Protein AF-A0A379DX04-F1 (afdb_monomer_lite)

Sequence (119 aa):
MFDGESVLQETIIVKVRKTQQQPSTIRITTSSTSDFSDVRSFETPYDTVVGKNEYVYLVTNEDDADVLQKINHFDKTFPEINLKMQTGIIVDFRTREVLRNELEEGAYPLLYSQHIKGG

Radius of gyration: 20.67 Å; chains: 1; bounding box: 48×31×57 Å

Structure (mmCIF, N/CA/C/O backbone):
data_AF-A0A379DX04-F1
#
_entry.id   AF-A0A379DX04-F1
#
loop_
_atom_site.group_PDB
_atom_site.id
_atom_site.type_symbol
_atom_site.label_atom_id
_atom_site.label_alt_id
_atom_site.label_comp_id
_atom_site.label_asym_id
_atom_site.label_entity_id
_atom_site.label_seq_id
_atom_site.pdbx_PDB_ins_code
_atom_site.Cartn_x
_atom_site.Cartn_y
_atom_site.Cartn_z
_atom_site.occupancy
_atom_site.B_iso_or_equiv
_atom_site.auth_seq_id
_atom_site.auth_comp_id
_atom_site.auth_asym_id
_atom_site.auth_atom_id
_atom_site.pdbx_PDB_model_num
ATOM 1 N N . MET A 1 1 ? 12.071 -9.150 25.162 1.00 46.44 1 MET A N 1
ATOM 2 C CA . MET A 1 1 ? 12.592 -9.193 23.784 1.00 46.44 1 MET A CA 1
ATOM 3 C C . MET A 1 1 ? 13.303 -10.518 23.618 1.00 46.44 1 MET A C 1
ATOM 5 O O . MET A 1 1 ? 14.033 -10.893 24.527 1.00 46.44 1 MET A O 1
ATOM 9 N N . PHE A 1 2 ? 13.017 -11.254 22.546 1.00 48.50 2 PHE A N 1
ATOM 10 C CA . PHE A 1 2 ? 13.785 -12.446 22.198 1.00 48.50 2 PHE A CA 1
ATOM 11 C C . PHE A 1 2 ? 15.147 -11.973 21.691 1.00 48.50 2 PHE A C 1
ATOM 13 O O . PHE A 1 2 ? 15.256 -11.435 20.597 1.00 48.50 2 PHE A O 1
ATOM 20 N N . ASP A 1 3 ? 16.142 -12.072 22.562 1.00 56.50 3 ASP A N 1
ATOM 21 C CA . ASP A 1 3 ? 17.503 -11.598 22.348 1.00 56.50 3 ASP A CA 1
ATOM 22 C C . ASP A 1 3 ? 18.335 -12.805 21.893 1.00 56.50 3 ASP A C 1
ATOM 24 O O . ASP A 1 3 ? 18.660 -13.673 22.705 1.00 56.50 3 ASP A O 1
ATOM 28 N N . GLY A 1 4 ? 18.574 -12.948 20.584 1.00 56.75 4 GLY A N 1
ATOM 29 C CA . GLY A 1 4 ? 19.395 -14.063 20.095 1.00 56.75 4 GLY A CA 1
ATOM 30 C C . GLY A 1 4 ? 19.438 -14.338 18.593 1.00 56.75 4 GLY A C 1
ATOM 31 O O . GLY A 1 4 ? 20.391 -14.969 18.149 1.00 56.75 4 GLY A O 1
ATOM 32 N N . GLU A 1 5 ? 18.489 -13.860 17.786 1.00 50.00 5 GLU A N 1
ATOM 33 C CA . GLU A 1 5 ? 18.529 -14.074 16.332 1.00 50.00 5 GLU A CA 1
ATOM 34 C C . GLU A 1 5 ? 18.287 -12.766 15.580 1.00 50.00 5 GLU A C 1
ATOM 36 O O . GLU A 1 5 ? 17.294 -12.078 15.802 1.00 50.00 5 GLU A O 1
ATOM 41 N N . SER A 1 6 ? 19.182 -12.429 14.643 1.00 62.16 6 SER A N 1
ATOM 42 C CA . SER A 1 6 ? 19.024 -11.318 13.694 1.00 62.16 6 SER A CA 1
ATOM 43 C C . SER A 1 6 ? 18.029 -11.674 12.582 1.00 62.16 6 SER A C 1
ATOM 45 O O . SER A 1 6 ? 18.293 -11.466 11.397 1.00 62.16 6 SER A O 1
ATOM 47 N N . VAL A 1 7 ? 16.914 -12.290 12.956 1.00 66.88 7 VAL A N 1
ATOM 48 C CA . VAL A 1 7 ? 15.768 -12.520 12.087 1.00 66.88 7 VAL A CA 1
ATOM 49 C C . VAL A 1 7 ? 14.744 -11.471 12.484 1.00 66.88 7 VAL A C 1
ATOM 51 O O . VAL A 1 7 ? 14.263 -11.463 13.615 1.00 66.88 7 VAL A O 1
ATOM 54 N N . LEU A 1 8 ? 14.431 -10.558 11.564 1.00 71.38 8 LEU A N 1
ATOM 55 C CA . LEU A 1 8 ? 13.295 -9.658 11.734 1.00 71.38 8 LEU A CA 1
ATOM 56 C C . LEU A 1 8 ? 12.039 -10.528 11.835 1.00 71.38 8 LEU A C 1
ATOM 58 O O . LEU A 1 8 ? 11.674 -11.210 10.879 1.00 71.38 8 LEU A O 1
ATOM 62 N N . GLN A 1 9 ? 11.428 -10.556 13.014 1.00 72.50 9 GLN A N 1
ATOM 63 C CA . GLN A 1 9 ? 10.173 -11.257 13.247 1.00 72.50 9 GLN A CA 1
ATOM 64 C C . GLN A 1 9 ? 9.060 -10.230 13.409 1.00 72.50 9 GLN A C 1
ATOM 66 O O . GLN A 1 9 ? 9.100 -9.377 14.295 1.00 72.50 9 GLN A O 1
ATOM 71 N N . GLU A 1 10 ? 8.049 -10.344 12.560 1.00 84.12 10 GLU A N 1
ATOM 72 C CA . GLU A 1 10 ? 6.819 -9.568 12.640 1.00 84.12 10 GLU A CA 1
ATOM 73 C C . GLU A 1 10 ? 5.726 -10.463 13.238 1.00 84.12 10 GLU A C 1
ATOM 75 O O . GLU A 1 10 ? 5.557 -11.613 12.833 1.00 84.12 10 GLU A O 1
ATOM 80 N N . THR A 1 11 ? 4.991 -9.964 14.234 1.00 89.12 11 THR A N 1
ATOM 81 C CA . THR A 1 11 ? 3.872 -10.696 14.851 1.00 89.12 11 THR A CA 1
ATOM 82 C C . THR A 1 11 ? 2.556 -10.055 14.439 1.00 89.12 11 THR A C 1
ATOM 84 O O . THR A 1 11 ? 2.308 -8.895 14.757 1.00 89.12 11 THR A O 1
ATOM 87 N N . ILE A 1 12 ? 1.687 -10.824 13.780 1.00 90.94 12 ILE A N 1
ATOM 88 C CA . ILE A 1 12 ? 0.351 -10.375 13.375 1.00 90.94 12 ILE A CA 1
ATOM 89 C C . ILE A 1 12 ? -0.692 -11.085 14.238 1.00 90.94 12 ILE A C 1
ATOM 91 O O . ILE A 1 12 ? -0.765 -12.313 14.263 1.00 90.94 12 ILE A O 1
ATOM 95 N N . ILE A 1 13 ? -1.527 -10.309 14.927 1.00 93.31 13 ILE A N 1
ATOM 96 C CA . ILE A 1 13 ? -2.662 -10.821 15.701 1.00 93.31 13 ILE A CA 1
ATOM 97 C C . ILE A 1 13 ? -3.948 -10.454 14.964 1.00 93.31 13 ILE A C 1
ATOM 99 O O . ILE A 1 13 ? -4.252 -9.276 14.788 1.00 93.31 13 ILE A O 1
ATOM 103 N N . VAL A 1 14 ? -4.723 -11.459 14.551 1.00 93.31 14 VAL A N 1
ATOM 104 C CA . VAL A 1 14 ? -5.950 -11.254 13.768 1.00 93.31 14 VAL A CA 1
ATOM 105 C C . VAL A 1 14 ? -7.182 -11.577 14.602 1.00 93.31 14 VAL A C 1
ATOM 107 O O . VAL A 1 14 ? -7.309 -12.663 15.168 1.00 93.31 14 VAL A O 1
ATOM 110 N N . LYS A 1 15 ? -8.138 -10.645 14.625 1.00 94.56 15 LYS A N 1
ATOM 111 C CA . LYS A 1 15 ? -9.482 -10.854 15.169 1.00 94.56 15 LYS A CA 1
ATOM 112 C C . LYS A 1 15 ? -10.509 -10.657 14.065 1.00 94.56 15 LYS A C 1
ATOM 114 O O . LYS A 1 15 ? -10.632 -9.566 13.518 1.00 94.56 15 LYS A O 1
ATOM 119 N N . VAL A 1 16 ? -11.293 -11.694 13.787 1.00 90.81 16 VAL A N 1
ATOM 120 C CA . VAL A 1 16 ? -12.319 -11.665 12.739 1.00 90.81 16 VAL A CA 1
ATOM 121 C C . VAL A 1 16 ? -13.706 -11.548 13.360 1.00 90.81 16 VAL A C 1
ATOM 123 O O . VAL A 1 16 ? -14.029 -12.223 14.338 1.00 90.81 16 VAL A O 1
ATOM 126 N N . ARG A 1 17 ? -14.551 -10.704 12.765 1.00 91.06 17 ARG A N 1
ATOM 127 C CA . ARG A 1 17 ? -15.980 -10.618 13.073 1.00 91.06 17 ARG A CA 1
ATOM 128 C C . ARG A 1 17 ? -16.771 -10.800 11.785 1.00 91.06 17 ARG A C 1
ATOM 130 O O . ARG A 1 17 ? -16.624 -10.009 10.860 1.00 91.06 17 ARG A O 1
ATOM 137 N N . LYS A 1 18 ? -17.646 -11.806 11.743 1.00 93.38 18 LYS A N 1
ATOM 138 C CA . LYS A 1 18 ? -18.575 -11.987 10.621 1.00 93.38 18 LYS A CA 1
ATOM 139 C C . LYS A 1 18 ? -19.612 -10.859 10.618 1.00 93.38 18 LYS A C 1
ATOM 141 O O . LYS A 1 18 ? -20.213 -10.569 11.652 1.00 93.38 18 LYS A O 1
ATOM 146 N N . THR A 1 19 ? -19.834 -10.252 9.458 1.00 92.19 19 THR A N 1
ATOM 147 C CA . THR A 1 19 ? -20.861 -9.229 9.213 1.00 92.19 19 THR A CA 1
ATOM 148 C C . THR A 1 19 ? -21.557 -9.518 7.883 1.00 92.19 19 THR A C 1
ATOM 150 O O . THR A 1 19 ? -20.970 -10.157 7.014 1.00 92.19 19 THR A O 1
ATOM 153 N N . GLN A 1 20 ? -22.812 -9.088 7.738 1.00 94.44 20 GLN A N 1
ATOM 154 C CA . GLN A 1 20 ? -23.531 -9.126 6.455 1.00 94.44 20 GLN A CA 1
ATOM 155 C C . GLN A 1 20 ? -23.401 -7.813 5.676 1.00 94.44 20 GLN A C 1
ATOM 157 O O . GLN A 1 20 ? -23.659 -7.780 4.480 1.00 94.44 20 GLN A O 1
ATOM 162 N N . GLN A 1 21 ? -23.027 -6.731 6.361 1.00 94.25 21 GLN A N 1
ATOM 163 C CA . GLN A 1 21 ? -22.877 -5.405 5.776 1.00 94.25 21 GLN A CA 1
ATOM 164 C C . GLN A 1 21 ? -21.402 -5.027 5.778 1.00 94.25 21 GLN A C 1
ATOM 166 O O . GLN A 1 21 ? -20.759 -5.042 6.835 1.00 94.25 21 GLN A O 1
ATOM 171 N N . GLN A 1 22 ? -20.885 -4.709 4.594 1.00 90.75 22 GLN A N 1
ATOM 172 C CA . GLN A 1 22 ? -19.549 -4.156 4.430 1.00 90.75 22 GLN A CA 1
ATOM 173 C C . GLN A 1 22 ? -19.558 -2.697 4.910 1.00 90.75 22 GLN A C 1
ATOM 175 O O . GLN A 1 22 ? -20.434 -1.934 4.494 1.00 90.75 22 GLN A O 1
ATOM 180 N N . PRO A 1 23 ? -18.637 -2.300 5.802 1.00 93.62 23 PRO A N 1
ATOM 181 C CA . PRO A 1 23 ? -18.541 -0.910 6.222 1.00 93.62 23 PRO A CA 1
ATOM 182 C C . PRO A 1 23 ? -18.018 -0.043 5.069 1.00 93.62 23 PRO A C 1
ATOM 184 O O . PRO A 1 23 ? -17.260 -0.512 4.223 1.00 93.62 23 PRO A O 1
ATOM 187 N N . SER A 1 24 ? -18.411 1.231 5.044 1.00 95.00 24 SER A N 1
ATOM 188 C CA . SER A 1 24 ? -17.930 2.193 4.045 1.00 95.00 24 SER A CA 1
ATOM 189 C C . SER A 1 24 ? -16.479 2.611 4.286 1.00 95.00 24 SER A C 1
ATOM 191 O O . SER A 1 24 ? -15.739 2.839 3.335 1.00 95.00 24 SER A O 1
ATOM 193 N N . THR A 1 25 ? -16.067 2.701 5.553 1.00 95.38 25 THR A N 1
ATOM 194 C CA . THR A 1 25 ? -14.727 3.132 5.968 1.00 95.38 25 THR A CA 1
ATOM 195 C C . THR A 1 25 ? -14.104 2.151 6.957 1.00 95.38 25 THR A C 1
ATOM 197 O O . THR A 1 25 ? -14.794 1.384 7.638 1.00 95.38 25 THR A O 1
ATOM 200 N N . ILE A 1 26 ? -12.775 2.174 7.032 1.00 93.88 26 ILE A N 1
ATOM 201 C CA . ILE A 1 26 ? -11.968 1.488 8.038 1.00 93.88 26 ILE A CA 1
ATOM 202 C C . ILE A 1 26 ? -11.218 2.548 8.836 1.00 93.88 26 ILE A C 1
ATOM 204 O O . ILE A 1 26 ? -10.615 3.456 8.266 1.00 93.88 26 ILE A O 1
ATOM 208 N N . ARG A 1 27 ? -11.238 2.404 10.163 1.00 95.50 27 ARG A N 1
ATOM 209 C CA . ARG A 1 27 ? -10.395 3.192 11.059 1.00 95.50 27 ARG A CA 1
ATOM 210 C C . ARG A 1 27 ? -9.081 2.468 11.287 1.00 95.50 27 ARG A C 1
ATOM 212 O O . ARG A 1 27 ? -9.080 1.322 11.741 1.00 95.50 27 ARG A O 1
ATOM 219 N N . ILE A 1 28 ? -7.988 3.164 11.024 1.00 95.44 28 ILE A N 1
ATOM 220 C CA . ILE A 1 28 ? -6.629 2.670 11.209 1.00 95.44 28 ILE A CA 1
ATOM 221 C C . ILE A 1 28 ? -6.024 3.395 12.399 1.00 95.44 28 ILE A C 1
ATOM 223 O O . ILE A 1 28 ? -6.205 4.600 12.554 1.00 95.44 28 ILE A O 1
ATOM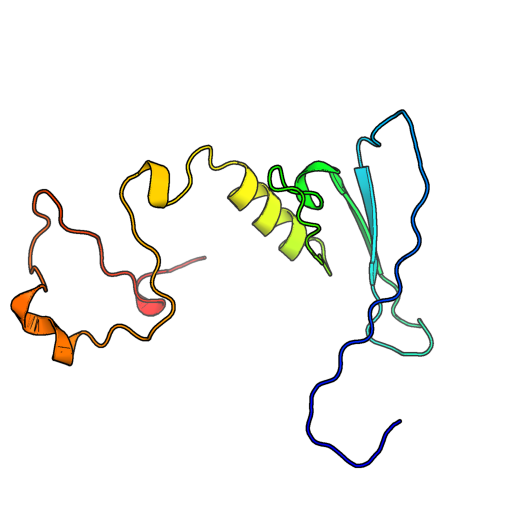 227 N N . THR A 1 29 ? -5.332 2.646 13.251 1.00 95.62 29 THR A N 1
ATOM 228 C CA . THR A 1 29 ? -4.660 3.171 14.437 1.00 95.62 29 THR A CA 1
ATOM 229 C C . THR A 1 29 ? -3.237 2.639 14.473 1.00 95.62 29 THR A C 1
ATOM 231 O O . THR A 1 29 ? -3.038 1.426 14.415 1.00 95.62 29 THR A O 1
ATOM 234 N N . THR A 1 30 ? -2.260 3.534 14.581 1.00 95.44 30 THR A N 1
ATOM 235 C CA . THR A 1 30 ? -0.833 3.193 14.614 1.00 95.44 30 THR A CA 1
ATOM 236 C C . THR A 1 30 ? -0.122 3.836 15.794 1.00 95.44 30 THR A C 1
ATOM 238 O O . THR A 1 30 ? -0.561 4.855 16.324 1.00 95.44 30 THR A O 1
ATOM 241 N N . SER A 1 31 ? 0.967 3.206 16.230 1.00 94.94 31 SER A N 1
ATOM 242 C CA . SER A 1 31 ? 1.854 3.686 17.288 1.00 94.94 31 SER A CA 1
ATOM 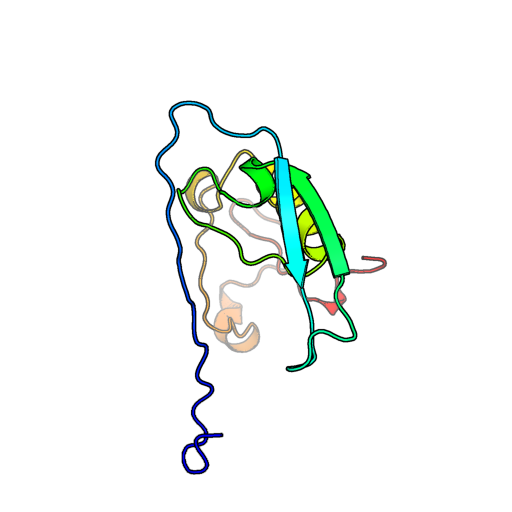243 C C . SER A 1 31 ? 3.243 3.099 17.056 1.00 94.94 31 SER A C 1
ATOM 245 O O . SER A 1 31 ? 3.361 1.941 16.648 1.00 94.94 31 SER A O 1
ATOM 247 N N . SER A 1 32 ? 4.284 3.899 17.277 1.00 93.00 32 SER A N 1
ATOM 248 C CA . SER A 1 32 ? 5.673 3.443 17.188 1.00 93.00 32 SER A CA 1
ATOM 249 C C . SER A 1 32 ? 6.244 3.028 18.546 1.00 93.00 32 SER A C 1
ATOM 251 O O . SER A 1 32 ? 7.340 2.468 18.608 1.00 93.00 32 SER A O 1
ATOM 253 N N . THR A 1 33 ? 5.507 3.261 19.638 1.00 93.12 33 THR A N 1
ATOM 254 C CA . THR A 1 33 ? 5.936 2.939 20.998 1.00 93.12 33 THR A CA 1
ATOM 255 C C . THR A 1 33 ? 5.148 1.768 21.587 1.00 93.12 33 THR A C 1
ATOM 257 O O . THR A 1 33 ? 3.967 1.563 21.325 1.00 93.12 33 THR A O 1
ATOM 260 N N . SER A 1 34 ? 5.804 0.978 22.441 1.00 91.25 34 SER A N 1
ATOM 261 C CA . SER A 1 34 ? 5.149 -0.163 23.109 1.00 91.25 34 SER A CA 1
ATOM 262 C C . SER A 1 34 ? 4.141 0.241 24.193 1.00 91.25 34 SER A C 1
ATOM 264 O O . SER A 1 34 ? 3.323 -0.579 24.606 1.00 91.25 34 SER A O 1
ATOM 266 N N . ASP A 1 35 ? 4.199 1.493 24.652 1.00 95.12 35 ASP A N 1
ATOM 267 C CA . ASP A 1 35 ? 3.289 2.072 25.642 1.00 95.12 35 ASP A CA 1
ATOM 268 C C . ASP A 1 35 ? 2.126 2.856 25.014 1.00 95.12 35 ASP A C 1
ATOM 270 O O . ASP A 1 35 ? 1.302 3.406 25.743 1.00 95.12 35 ASP A O 1
ATOM 274 N N . PHE A 1 36 ? 2.044 2.897 23.678 1.00 94.88 36 PHE A N 1
ATOM 275 C CA . PHE A 1 36 ? 1.002 3.599 22.928 1.00 94.88 36 PHE A CA 1
ATOM 276 C C . PHE A 1 36 ? 0.906 5.106 23.227 1.00 94.88 36 PHE A C 1
ATOM 278 O O . PHE A 1 36 ? -0.157 5.712 23.085 1.00 94.88 36 PHE A O 1
ATOM 285 N N . SER A 1 37 ? 2.006 5.736 23.640 1.00 96.06 37 SER A N 1
ATOM 286 C CA . SER A 1 37 ? 2.047 7.174 23.932 1.00 96.06 37 SER A CA 1
ATOM 287 C C . SER A 1 37 ? 1.932 8.060 22.684 1.00 96.06 37 SER A C 1
ATOM 289 O O . SER A 1 37 ? 1.545 9.222 22.800 1.00 96.06 37 SER A O 1
ATOM 291 N N . ASP A 1 38 ? 2.208 7.521 21.494 1.00 95.06 38 ASP A N 1
ATOM 292 C CA . ASP A 1 38 ? 2.212 8.250 20.220 1.00 95.06 38 ASP A CA 1
ATOM 293 C C . ASP A 1 38 ? 1.093 7.824 19.253 1.00 95.06 38 ASP A C 1
ATOM 295 O O . ASP A 1 38 ? 1.246 7.932 18.035 1.00 95.06 38 ASP A O 1
ATOM 299 N N . VAL A 1 39 ? -0.035 7.343 19.786 1.00 95.94 39 VAL A N 1
ATOM 300 C CA . VAL A 1 39 ? -1.164 6.853 18.984 1.00 95.94 39 VAL A CA 1
ATOM 301 C C . VAL A 1 39 ? -1.645 7.891 17.970 1.00 95.94 39 VAL A C 1
ATOM 303 O O . VAL A 1 39 ? -2.018 9.014 18.312 1.00 95.94 39 VAL A O 1
ATOM 306 N N . ARG A 1 40 ? -1.717 7.464 16.710 1.00 95.44 40 ARG A N 1
ATOM 307 C CA . ARG A 1 40 ? -2.311 8.199 15.590 1.00 95.44 40 ARG A CA 1
ATOM 308 C C . ARG A 1 40 ? -3.462 7.395 15.024 1.00 95.44 40 ARG A C 1
ATOM 310 O O . ARG A 1 40 ? -3.486 6.168 15.126 1.00 95.44 40 ARG A O 1
ATOM 317 N N . SER A 1 41 ? -4.464 8.066 14.473 1.00 96.12 41 SER A N 1
ATOM 318 C CA . SER A 1 41 ? -5.588 7.388 13.833 1.00 96.12 41 SER A CA 1
ATOM 319 C C . SER A 1 41 ? -6.160 8.213 12.701 1.00 96.12 41 SER A C 1
ATOM 321 O O . SER A 1 41 ? -6.224 9.434 12.808 1.00 96.12 41 SER A O 1
ATOM 323 N N . PHE A 1 42 ? -6.611 7.524 11.663 1.00 96.12 42 PHE A N 1
ATOM 324 C CA . PHE A 1 42 ? -7.281 8.114 10.512 1.00 96.12 42 PHE A CA 1
ATOM 325 C C . PHE A 1 42 ? -8.327 7.139 9.963 1.00 96.12 42 PHE A C 1
ATOM 327 O O . PHE A 1 42 ? -8.340 5.949 10.309 1.00 96.12 42 PHE A O 1
ATOM 334 N N . GLU A 1 43 ? -9.231 7.651 9.135 1.00 96.25 43 GLU A N 1
ATOM 335 C CA . GLU A 1 43 ? -10.229 6.851 8.430 1.00 96.25 43 GLU A CA 1
ATOM 336 C C . GLU A 1 43 ? -9.950 6.861 6.932 1.00 96.25 43 GLU A C 1
ATOM 338 O O . GLU A 1 43 ? -9.549 7.873 6.365 1.00 96.25 43 GLU A O 1
ATOM 343 N N . THR A 1 44 ? -10.188 5.729 6.281 1.00 94.38 44 THR A N 1
ATOM 344 C CA . THR A 1 44 ? -10.060 5.593 4.829 1.00 94.38 44 THR A CA 1
ATOM 345 C C . THR A 1 44 ? -11.175 4.689 4.294 1.00 94.38 44 THR A C 1
ATOM 347 O O . THR A 1 44 ? -11.688 3.854 5.050 1.00 94.38 44 THR A O 1
ATOM 350 N N . PRO A 1 45 ? -11.607 4.837 3.029 1.00 94.06 45 PRO A N 1
ATOM 351 C CA . PRO A 1 45 ? -12.540 3.914 2.394 1.00 94.06 45 PRO A CA 1
ATOM 352 C C . PRO A 1 45 ? -12.113 2.448 2.530 1.00 94.06 45 PRO A C 1
ATOM 354 O O . PRO A 1 45 ? -10.925 2.118 2.488 1.00 94.06 45 PRO A O 1
ATOM 357 N N . TYR A 1 46 ? -13.088 1.558 2.715 1.00 93.19 46 TYR A N 1
ATOM 358 C CA . TYR A 1 46 ? -12.830 0.131 2.937 1.00 93.19 46 TYR A CA 1
ATOM 359 C C . TYR A 1 46 ? -12.064 -0.522 1.782 1.00 93.19 46 TYR A C 1
ATOM 361 O O . TYR A 1 46 ? -11.167 -1.331 2.007 1.00 93.19 46 TYR A O 1
ATOM 369 N N . ASP A 1 47 ? -12.404 -0.144 0.556 1.00 91.62 47 ASP A N 1
ATOM 370 C CA . ASP A 1 47 ? -11.801 -0.607 -0.694 1.00 91.62 47 ASP A CA 1
ATOM 371 C C . ASP A 1 47 ? -10.368 -0.095 -0.923 1.00 91.62 47 ASP A C 1
ATOM 373 O O . ASP A 1 47 ? -9.630 -0.682 -1.715 1.00 91.62 47 ASP A O 1
ATOM 377 N N . THR A 1 48 ? -9.927 0.941 -0.201 1.00 91.50 48 THR A N 1
ATOM 378 C CA . THR A 1 48 ? -8.507 1.329 -0.153 1.00 91.50 48 THR A CA 1
ATOM 379 C C . THR A 1 48 ? -7.666 0.233 0.504 1.00 91.50 48 THR A C 1
ATOM 381 O O . THR A 1 48 ? -6.579 -0.098 0.034 1.00 91.50 48 THR A O 1
ATOM 384 N N . VAL A 1 49 ? -8.167 -0.322 1.611 1.00 92.06 49 VAL A N 1
ATOM 385 C CA . VAL A 1 49 ? -7.427 -1.241 2.492 1.00 92.06 49 VAL A CA 1
ATOM 386 C C . VAL A 1 49 ? -7.655 -2.694 2.099 1.00 92.06 49 VAL A C 1
ATOM 388 O O . VAL A 1 49 ? -6.736 -3.505 2.175 1.00 92.06 49 VAL A O 1
ATOM 391 N N . VAL A 1 50 ? -8.876 -3.032 1.691 1.00 91.31 50 VAL A N 1
ATOM 392 C CA . VAL A 1 50 ? -9.247 -4.369 1.232 1.00 91.31 50 VAL A CA 1
ATOM 393 C C . VAL A 1 50 ? -9.351 -4.334 -0.285 1.00 91.31 50 VAL A C 1
ATOM 395 O O . VAL A 1 50 ? -10.343 -3.869 -0.847 1.00 91.31 50 VAL A O 1
ATOM 398 N N . GLY A 1 51 ? -8.299 -4.811 -0.946 1.00 86.31 51 GLY A N 1
ATOM 399 C CA . GLY A 1 51 ? -8.222 -4.828 -2.400 1.00 86.31 51 GLY A CA 1
ATOM 400 C C . GLY A 1 51 ? -9.233 -5.785 -3.033 1.00 86.31 51 GLY A C 1
ATOM 401 O O . GLY A 1 51 ? -9.659 -6.772 -2.432 1.00 86.31 51 GLY A O 1
ATOM 402 N N . LYS A 1 52 ? -9.565 -5.546 -4.310 1.00 82.94 52 LYS A N 1
ATOM 403 C CA . LYS A 1 52 ? -10.430 -6.434 -5.124 1.00 82.94 52 LYS A CA 1
ATOM 404 C C . LYS A 1 52 ? -9.890 -7.867 -5.245 1.00 82.94 52 LYS A C 1
ATOM 406 O O . LYS A 1 52 ? -10.634 -8.786 -5.556 1.00 82.94 52 LYS A O 1
ATOM 411 N N . ASN A 1 53 ? -8.591 -8.036 -5.022 1.00 82.69 53 ASN A N 1
ATOM 412 C CA . ASN A 1 53 ? -7.862 -9.298 -4.998 1.00 82.69 53 ASN A CA 1
ATOM 413 C C . ASN A 1 53 ? -7.927 -10.014 -3.629 1.00 82.69 53 ASN A C 1
ATOM 415 O O . ASN A 1 53 ? -7.172 -10.956 -3.418 1.00 82.69 53 ASN A O 1
ATOM 419 N N . GLU A 1 54 ? -8.792 -9.563 -2.712 1.00 84.88 54 GLU A N 1
ATOM 420 C CA . GLU A 1 54 ? -8.987 -10.098 -1.352 1.00 84.88 54 GLU A CA 1
ATOM 421 C C . GLU A 1 54 ? -7.770 -9.950 -0.419 1.00 84.88 54 GLU A C 1
ATOM 423 O O . GLU A 1 54 ? -7.745 -10.509 0.680 1.00 84.88 54 GLU A O 1
ATOM 428 N N . TYR A 1 55 ? -6.774 -9.151 -0.811 1.00 90.31 55 TYR A N 1
ATOM 429 C CA . TYR A 1 55 ? -5.659 -8.794 0.060 1.00 90.31 55 TYR A CA 1
ATOM 430 C C . TYR A 1 55 ? -6.036 -7.646 0.996 1.00 90.31 55 TYR A C 1
ATOM 432 O O . TYR A 1 55 ? -6.753 -6.717 0.622 1.00 90.31 55 TYR A O 1
ATOM 440 N N . VAL A 1 56 ? -5.495 -7.700 2.214 1.00 91.31 56 VAL A N 1
ATOM 441 C CA . VAL A 1 56 ? -5.571 -6.614 3.193 1.00 91.31 56 VAL A CA 1
ATOM 442 C C . VAL A 1 56 ? -4.222 -5.908 3.224 1.00 91.31 56 VAL A C 1
ATOM 444 O O . VAL A 1 56 ? -3.216 -6.508 3.605 1.00 91.31 56 VAL A O 1
ATOM 447 N N . TYR A 1 57 ? -4.196 -4.643 2.820 1.00 92.19 57 TYR A N 1
ATOM 448 C CA . TYR A 1 57 ? -2.997 -3.814 2.852 1.00 92.19 57 TYR A CA 1
ATOM 449 C C . TYR A 1 57 ? -2.786 -3.234 4.256 1.00 92.19 57 TYR A C 1
ATOM 451 O O . TYR A 1 57 ? -3.707 -2.693 4.867 1.00 92.19 57 TYR A O 1
ATOM 459 N N . LEU A 1 58 ? -1.564 -3.345 4.780 1.00 91.06 58 LEU A N 1
ATOM 460 C CA . LEU A 1 58 ? -1.192 -2.766 6.071 1.00 91.06 58 LEU A CA 1
ATOM 461 C C . LEU A 1 58 ? -0.769 -1.309 5.874 1.00 91.06 58 LEU A C 1
ATOM 463 O O . LEU A 1 58 ? 0.380 -1.020 5.559 1.00 91.06 58 LEU A O 1
ATOM 467 N N . VAL A 1 59 ? -1.727 -0.405 6.038 1.00 91.31 59 VAL A N 1
ATOM 468 C CA . VAL A 1 59 ? -1.535 1.044 5.907 1.00 91.31 59 VAL A CA 1
ATOM 469 C C . VAL A 1 59 ? -1.165 1.625 7.267 1.00 91.31 59 VAL A C 1
ATOM 471 O O . VAL A 1 59 ? -1.807 1.286 8.265 1.00 91.31 59 VAL A O 1
ATOM 474 N N . THR A 1 60 ? -0.153 2.493 7.331 1.00 90.81 60 THR A N 1
ATOM 475 C CA . THR A 1 60 ? 0.341 3.014 8.618 1.00 90.81 60 THR A CA 1
ATOM 476 C C . THR A 1 60 ? 0.056 4.495 8.857 1.00 90.81 60 THR A C 1
ATOM 478 O O . THR A 1 60 ? 0.075 4.951 10.007 1.00 90.81 60 THR A O 1
ATOM 481 N N . ASN A 1 61 ? -0.235 5.239 7.792 1.00 92.94 61 ASN A N 1
ATOM 482 C CA . ASN A 1 61 ? -0.479 6.679 7.797 1.00 92.94 61 ASN A CA 1
ATOM 483 C C . ASN A 1 61 ? -1.386 7.088 6.613 1.00 92.94 61 ASN A C 1
ATOM 485 O O . ASN A 1 61 ? -1.733 6.255 5.776 1.00 92.94 61 ASN A O 1
ATOM 489 N N . GLU A 1 62 ? -1.793 8.358 6.564 1.00 93.56 62 GLU A N 1
ATOM 490 C CA . GLU A 1 62 ? -2.674 8.880 5.508 1.00 93.56 62 GLU A CA 1
ATOM 491 C C . GLU A 1 62 ? -2.003 8.881 4.123 1.00 93.56 62 GLU A C 1
ATOM 493 O O . GLU A 1 62 ? -2.656 8.534 3.142 1.00 93.56 62 GLU A O 1
ATOM 498 N N . ASP A 1 63 ? -0.697 9.156 4.039 1.00 93.25 63 ASP A N 1
ATOM 499 C CA . ASP A 1 63 ? 0.039 9.164 2.766 1.00 93.25 63 ASP A CA 1
ATOM 500 C C . ASP A 1 63 ? 0.058 7.768 2.115 1.00 93.25 63 ASP A C 1
ATOM 502 O O . ASP A 1 63 ? -0.164 7.633 0.909 1.00 93.25 63 ASP A O 1
ATOM 506 N N . ASP A 1 64 ? 0.259 6.709 2.910 1.00 92.75 64 ASP A N 1
ATOM 507 C CA . ASP A 1 64 ? 0.160 5.316 2.454 1.00 92.75 64 ASP A CA 1
ATOM 508 C C . ASP A 1 64 ? -1.236 5.040 1.861 1.00 92.75 64 ASP A C 1
ATOM 510 O O . ASP A 1 64 ? -1.369 4.367 0.832 1.00 92.75 64 ASP A O 1
ATOM 514 N N . ALA A 1 65 ? -2.289 5.559 2.504 1.00 92.50 65 ALA A N 1
ATOM 515 C CA . ALA A 1 65 ? -3.669 5.385 2.059 1.00 92.50 65 ALA A CA 1
ATOM 516 C C . ALA A 1 65 ? -3.916 6.102 0.727 1.00 92.50 65 ALA A C 1
ATOM 518 O O . ALA A 1 65 ? -4.505 5.516 -0.181 1.00 92.50 65 ALA A O 1
ATOM 519 N N . ASP A 1 66 ? -3.421 7.330 0.583 1.00 93.00 66 ASP A N 1
ATOM 520 C CA . ASP A 1 66 ? -3.531 8.125 -0.641 1.00 93.00 66 ASP A CA 1
ATOM 521 C C . ASP A 1 66 ? -2.799 7.470 -1.818 1.00 93.00 66 ASP A C 1
ATOM 523 O O . ASP A 1 66 ? -3.291 7.469 -2.954 1.00 93.00 66 ASP A O 1
ATOM 527 N N . VAL A 1 67 ? -1.628 6.880 -1.566 1.00 91.81 67 VAL A N 1
ATOM 528 C CA . VAL A 1 67 ? -0.890 6.102 -2.571 1.00 91.81 67 VAL A CA 1
ATOM 529 C C . VAL A 1 67 ? -1.704 4.885 -3.004 1.00 91.81 67 VAL A C 1
ATOM 531 O O . VAL A 1 67 ? -1.874 4.664 -4.207 1.00 91.81 67 VAL A O 1
ATOM 534 N N . LEU A 1 68 ? -2.257 4.123 -2.057 1.00 91.25 68 LEU A N 1
ATOM 535 C CA . LEU A 1 68 ? -3.092 2.963 -2.376 1.00 91.25 68 LEU A CA 1
ATOM 536 C C . LEU A 1 68 ? -4.360 3.351 -3.127 1.00 91.25 68 LEU A C 1
ATOM 538 O O . LEU A 1 68 ? -4.711 2.673 -4.089 1.00 91.25 68 LEU A O 1
ATOM 542 N N . GLN A 1 69 ? -5.015 4.454 -2.762 1.00 89.19 69 GLN A N 1
ATOM 543 C CA . GLN A 1 69 ? -6.158 4.961 -3.515 1.00 89.19 69 GLN A CA 1
ATOM 544 C C . GLN A 1 69 ? -5.771 5.230 -4.963 1.00 89.19 69 GLN A C 1
ATOM 546 O O . GLN A 1 69 ? -6.426 4.712 -5.865 1.00 89.19 69 GLN A O 1
ATOM 551 N N . LYS A 1 70 ? -4.689 5.976 -5.208 1.00 89.50 70 LYS A N 1
ATOM 552 C CA . LYS A 1 70 ? -4.219 6.273 -6.571 1.00 89.50 70 LYS A CA 1
ATOM 553 C C . LYS A 1 70 ? -3.928 5.000 -7.366 1.00 89.50 70 LYS A C 1
ATOM 555 O O . LYS A 1 70 ? -4.316 4.913 -8.526 1.00 89.50 70 LYS A O 1
ATOM 560 N N . ILE A 1 71 ? -3.289 4.007 -6.745 1.00 87.19 71 ILE A N 1
ATOM 561 C CA . ILE A 1 71 ? -2.977 2.726 -7.394 1.00 87.19 71 ILE A CA 1
ATOM 562 C C . ILE A 1 71 ? -4.256 1.927 -7.688 1.00 87.19 71 ILE A C 1
ATOM 564 O O . ILE A 1 71 ? -4.415 1.402 -8.788 1.00 87.19 71 ILE A O 1
ATOM 568 N N . ASN A 1 72 ? -5.195 1.868 -6.744 1.00 84.19 72 ASN A N 1
ATOM 569 C CA . ASN A 1 72 ? -6.437 1.103 -6.881 1.00 84.19 72 ASN A CA 1
ATOM 570 C C . ASN A 1 72 ? -7.408 1.696 -7.921 1.00 84.19 72 ASN A C 1
ATOM 572 O O . ASN A 1 72 ? -8.320 0.993 -8.358 1.00 84.19 72 ASN A O 1
ATOM 576 N N . HIS A 1 73 ? -7.212 2.954 -8.338 1.00 84.62 73 HIS A N 1
ATOM 577 C CA . HIS A 1 73 ? -7.958 3.576 -9.441 1.00 84.62 73 HIS A CA 1
ATOM 578 C C . HIS A 1 73 ? -7.501 3.107 -10.833 1.00 84.62 73 HIS A C 1
ATOM 580 O O . HIS A 1 73 ? -8.178 3.403 -11.816 1.00 84.62 73 HIS A O 1
ATOM 586 N N . PHE A 1 74 ? -6.377 2.392 -10.961 1.00 86.69 74 PHE A N 1
ATOM 587 C CA . PHE A 1 74 ? -5.989 1.822 -12.250 1.00 86.69 74 PHE A CA 1
ATOM 588 C C . PHE A 1 74 ? -6.838 0.586 -12.574 1.00 86.69 74 PHE A C 1
ATOM 590 O O . PHE A 1 74 ? -6.798 -0.423 -11.875 1.00 86.69 74 PHE A O 1
ATOM 597 N N . ASP A 1 75 ? -7.566 0.646 -13.689 1.00 86.50 75 ASP A N 1
ATOM 598 C CA . ASP A 1 75 ? -8.477 -0.423 -14.127 1.00 86.50 75 ASP A CA 1
ATOM 599 C C . ASP A 1 75 ? -7.779 -1.624 -14.776 1.00 86.50 75 ASP A C 1
ATOM 601 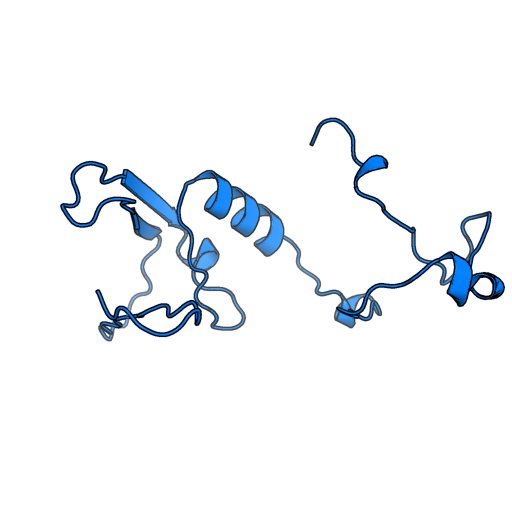O O . ASP A 1 75 ? -8.434 -2.605 -15.122 1.00 86.50 75 ASP A O 1
ATOM 605 N N . LYS A 1 76 ? -6.465 -1.531 -15.003 1.00 86.88 76 LYS A N 1
ATOM 606 C CA . LYS A 1 76 ? -5.680 -2.570 -15.668 1.00 86.88 76 LYS A CA 1
ATOM 607 C C . LYS A 1 76 ? -4.447 -2.926 -14.862 1.00 86.88 76 LYS A C 1
ATOM 609 O O . LYS A 1 76 ? -3.730 -2.065 -14.359 1.00 86.88 76 LYS A O 1
ATOM 614 N N . THR A 1 77 ? -4.162 -4.211 -14.835 1.00 85.06 77 THR A N 1
ATOM 615 C CA . THR A 1 77 ? -2.927 -4.801 -14.338 1.00 85.06 77 THR A CA 1
ATOM 616 C C . THR A 1 77 ? -1.889 -4.882 -15.457 1.00 85.06 77 THR A C 1
ATOM 618 O O . THR A 1 77 ? -2.223 -4.857 -16.643 1.00 85.06 77 THR A O 1
ATOM 621 N N . PHE A 1 78 ? -0.607 -5.020 -15.104 1.00 86.44 78 PHE A N 1
ATOM 622 C CA . PHE A 1 78 ? 0.453 -5.202 -16.100 1.00 86.44 78 PHE A CA 1
ATOM 623 C C . PHE A 1 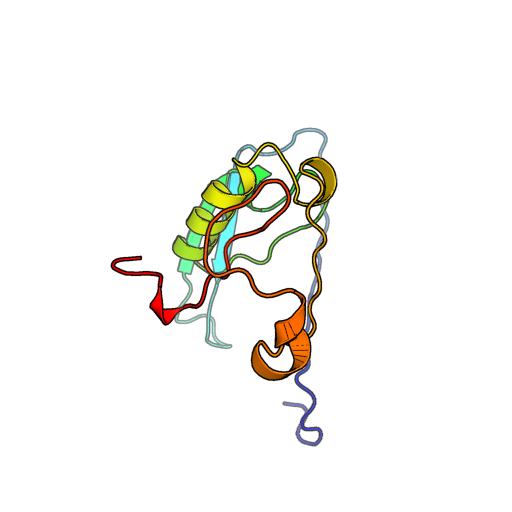78 ? 0.184 -6.368 -17.073 1.00 86.44 78 PHE A C 1
ATOM 625 O O . PHE A 1 78 ? 0.269 -6.136 -18.282 1.00 86.44 78 PHE A O 1
ATOM 632 N N . PRO A 1 79 ? -0.231 -7.571 -16.624 1.00 85.19 79 PRO A N 1
ATOM 633 C CA . PRO A 1 79 ? -0.555 -8.660 -17.544 1.00 85.19 79 PRO A CA 1
ATOM 634 C C . PRO A 1 79 ? -1.656 -8.319 -18.559 1.00 85.19 79 PRO A C 1
ATOM 636 O O . PRO A 1 79 ? -1.549 -8.714 -19.717 1.00 85.19 79 PRO A O 1
ATOM 639 N N . GLU A 1 80 ? -2.676 -7.547 -18.171 1.00 88.88 80 GLU A N 1
ATOM 640 C CA . GLU A 1 80 ? -3.782 -7.148 -19.062 1.00 88.88 80 GLU A CA 1
ATOM 641 C C . GLU A 1 80 ? -3.356 -6.173 -20.166 1.00 88.88 80 GLU A C 1
ATOM 643 O O . GLU A 1 80 ? -4.035 -6.053 -21.187 1.00 88.88 80 GLU A O 1
ATOM 648 N N . ILE A 1 81 ? -2.221 -5.493 -19.990 1.00 87.62 81 ILE A N 1
ATOM 649 C CA . ILE A 1 81 ? -1.592 -4.649 -21.016 1.00 87.62 81 ILE A CA 1
ATOM 650 C C . ILE A 1 81 ? -0.343 -5.298 -21.623 1.00 87.62 81 ILE A C 1
ATOM 652 O O . ILE A 1 81 ? 0.499 -4.610 -22.197 1.00 87.62 81 ILE A O 1
ATOM 656 N N . ASN A 1 82 ? -0.234 -6.628 -21.529 1.00 85.12 82 ASN A N 1
ATOM 657 C CA . ASN A 1 82 ? 0.880 -7.429 -22.045 1.00 85.12 82 ASN A CA 1
ATOM 658 C C . ASN A 1 82 ? 2.253 -7.059 -21.454 1.00 85.12 82 ASN A C 1
ATOM 660 O O . ASN A 1 82 ? 3.287 -7.363 -22.046 1.00 85.12 82 ASN A O 1
ATOM 664 N N . LEU A 1 83 ? 2.278 -6.441 -20.271 1.00 83.88 83 LEU A N 1
ATOM 665 C CA . LEU A 1 83 ? 3.490 -6.184 -19.502 1.00 83.88 83 LEU A CA 1
ATOM 666 C C . LEU A 1 83 ? 3.771 -7.344 -18.546 1.00 83.88 83 LEU A C 1
ATOM 668 O O . LEU A 1 83 ? 2.902 -7.797 -17.799 1.00 83.88 83 LEU A O 1
ATOM 672 N N . LYS A 1 84 ? 5.023 -7.806 -18.534 1.00 79.44 84 LYS A N 1
ATOM 673 C CA . LYS A 1 84 ? 5.503 -8.816 -17.586 1.00 79.44 84 LYS A CA 1
ATOM 674 C C . LYS A 1 84 ? 6.275 -8.135 -16.466 1.00 79.44 84 LYS A C 1
ATOM 676 O O . LYS A 1 84 ? 7.137 -7.302 -16.724 1.00 79.44 84 LYS A O 1
ATOM 681 N N . MET A 1 85 ? 5.988 -8.523 -15.228 1.00 76.19 85 MET A N 1
ATOM 682 C CA . MET A 1 85 ? 6.738 -8.068 -14.063 1.00 76.19 85 MET A CA 1
ATOM 683 C C . MET A 1 85 ? 7.886 -9.042 -13.787 1.00 76.19 85 MET A C 1
ATOM 685 O O . MET A 1 85 ? 7.668 -10.249 -13.691 1.00 76.19 85 MET A O 1
ATOM 689 N N . GLN A 1 86 ? 9.102 -8.522 -13.642 1.00 75.88 86 GLN A N 1
ATOM 690 C CA . GLN A 1 86 ? 10.264 -9.282 -13.193 1.00 75.88 86 GLN A CA 1
ATOM 691 C C . GLN A 1 86 ? 10.892 -8.527 -12.024 1.00 75.88 86 GLN A C 1
ATOM 693 O O . GLN A 1 86 ? 11.261 -7.366 -12.154 1.00 75.88 86 GLN A O 1
ATOM 698 N N . THR A 1 87 ? 10.986 -9.178 -10.868 1.00 71.94 87 THR A N 1
ATOM 699 C CA . THR A 1 87 ? 11.507 -8.583 -9.625 1.00 71.94 87 THR A CA 1
ATOM 700 C C . THR A 1 87 ? 13.032 -8.667 -9.507 1.00 71.94 87 THR A C 1
ATOM 702 O O . THR A 1 87 ? 13.608 -8.204 -8.527 1.00 71.94 87 THR A O 1
ATOM 705 N N . GLY A 1 88 ? 13.705 -9.255 -10.499 1.00 75.12 88 GLY A N 1
ATOM 706 C CA . GLY A 1 88 ? 15.163 -9.283 -10.578 1.00 75.12 88 GLY A CA 1
ATOM 707 C C . GLY A 1 88 ? 15.728 -7.969 -11.115 1.00 75.12 88 GLY A C 1
ATOM 708 O O . GLY A 1 88 ? 15.119 -7.337 -11.974 1.00 75.12 88 GLY A O 1
ATOM 709 N N . ILE A 1 89 ? 16.920 -7.587 -10.646 1.00 68.25 89 ILE A N 1
ATOM 710 C CA . ILE A 1 89 ? 17.645 -6.424 -11.169 1.00 68.25 89 ILE A CA 1
ATOM 711 C C . ILE A 1 89 ? 17.906 -6.649 -12.662 1.00 68.25 89 ILE A C 1
ATOM 713 O O . ILE A 1 89 ? 18.697 -7.515 -13.040 1.00 68.25 89 ILE A O 1
ATOM 717 N N . ILE A 1 90 ? 17.249 -5.856 -13.507 1.00 69.75 90 ILE A N 1
ATOM 718 C CA . ILE A 1 90 ? 17.607 -5.749 -14.918 1.00 69.75 90 ILE A CA 1
ATOM 719 C C . ILE A 1 90 ? 18.844 -4.862 -14.984 1.00 69.75 90 ILE A C 1
ATOM 721 O O . ILE A 1 90 ? 18.838 -3.724 -14.522 1.00 69.75 90 ILE A O 1
ATOM 725 N N . VAL A 1 91 ? 19.923 -5.413 -15.526 1.00 74.12 91 VAL A N 1
ATOM 726 C CA . VAL A 1 91 ? 21.200 -4.720 -15.647 1.00 74.12 91 VAL A CA 1
ATOM 727 C C . VAL A 1 91 ? 21.365 -4.314 -17.106 1.00 74.12 91 VAL A C 1
ATOM 729 O O . VAL A 1 91 ? 21.642 -5.152 -17.964 1.00 74.12 91 VAL A O 1
ATOM 732 N N . ASP A 1 92 ? 21.172 -3.033 -17.397 1.00 71.06 92 ASP A N 1
ATOM 733 C CA . ASP A 1 92 ? 21.142 -2.475 -18.754 1.00 71.06 92 ASP A CA 1
ATOM 734 C C . ASP A 1 92 ? 22.396 -2.814 -19.578 1.00 71.06 92 ASP A C 1
ATOM 736 O O . ASP A 1 92 ? 22.293 -3.266 -20.720 1.00 71.06 92 ASP A O 1
ATOM 740 N N . PHE A 1 93 ? 23.589 -2.733 -18.984 1.00 78.00 93 PHE A N 1
ATOM 741 C CA . PHE A 1 93 ? 24.836 -3.072 -19.672 1.00 78.00 93 PHE A CA 1
ATOM 742 C C . PHE A 1 93 ? 24.971 -4.561 -20.018 1.00 78.00 93 PHE A C 1
ATOM 744 O O . PHE A 1 93 ? 25.790 -4.902 -20.874 1.00 78.00 93 PHE A O 1
ATOM 751 N N . ARG A 1 94 ? 24.197 -5.440 -19.367 1.00 77.19 94 ARG A N 1
ATOM 752 C CA . ARG A 1 94 ? 24.134 -6.879 -19.673 1.00 77.19 94 ARG A CA 1
ATOM 753 C C . ARG A 1 94 ? 23.076 -7.223 -20.718 1.00 77.19 94 ARG A C 1
ATOM 755 O O . ARG A 1 94 ? 23.041 -8.371 -21.135 1.00 77.19 94 ARG A O 1
ATOM 762 N N . THR A 1 95 ? 22.251 -6.255 -21.118 1.00 81.62 95 THR A N 1
ATOM 763 C CA . THR A 1 95 ? 21.104 -6.462 -22.014 1.00 81.62 95 THR A CA 1
ATOM 764 C C . THR A 1 95 ? 21.131 -5.464 -23.182 1.00 81.62 95 THR A C 1
ATOM 766 O O . THR A 1 95 ? 20.101 -4.974 -23.641 1.00 81.62 95 THR A O 1
ATOM 769 N N . ARG A 1 96 ? 22.330 -5.096 -23.657 1.00 83.56 96 ARG A N 1
ATOM 770 C CA . ARG A 1 96 ? 22.521 -4.042 -24.676 1.00 83.56 96 ARG A CA 1
ATOM 771 C C . ARG A 1 96 ? 21.810 -4.349 -25.990 1.00 83.56 96 ARG A C 1
ATOM 773 O O . ARG A 1 96 ? 21.346 -3.436 -26.660 1.00 83.56 96 ARG A O 1
ATOM 780 N N . GLU A 1 97 ? 21.715 -5.621 -26.343 1.00 86.25 97 GLU A N 1
ATOM 781 C CA . GLU A 1 97 ? 21.077 -6.125 -27.557 1.00 86.25 97 GLU A CA 1
ATOM 782 C C . GLU A 1 97 ? 19.563 -5.855 -27.618 1.00 86.25 97 GLU A C 1
ATOM 784 O O . GLU A 1 97 ? 18.995 -5.756 -28.710 1.00 86.25 97 GLU A O 1
ATOM 789 N N . VAL A 1 98 ? 18.905 -5.672 -26.468 1.00 85.19 98 VAL A N 1
ATOM 790 C CA . VAL A 1 98 ? 17.472 -5.331 -26.401 1.00 85.19 98 VAL A CA 1
ATOM 791 C C . VAL A 1 98 ? 17.210 -3.856 -26.087 1.00 85.19 98 VAL A C 1
ATOM 793 O O . VAL A 1 98 ? 16.058 -3.433 -26.128 1.00 85.19 98 VAL A O 1
ATOM 796 N N . LEU A 1 99 ? 18.246 -3.053 -25.814 1.00 88.56 99 LEU A N 1
ATOM 797 C CA . LEU A 1 99 ? 18.091 -1.608 -25.633 1.00 88.56 99 LEU A CA 1
ATOM 798 C C . LEU A 1 99 ? 17.785 -0.925 -26.970 1.00 88.56 99 LEU A C 1
ATOM 800 O O . LEU A 1 99 ? 18.274 -1.333 -28.028 1.00 88.56 99 LEU A O 1
ATOM 804 N N . ARG A 1 100 ? 16.972 0.131 -26.914 1.00 89.81 100 ARG A N 1
ATOM 805 C CA . ARG A 1 100 ? 16.581 0.949 -28.067 1.00 89.81 100 ARG A CA 1
ATOM 806 C C . ARG A 1 100 ? 16.874 2.412 -27.784 1.00 89.81 100 ARG A C 1
ATOM 808 O O . ARG A 1 100 ? 16.625 2.892 -26.682 1.00 89.81 100 ARG A O 1
ATOM 815 N N . ASN A 1 101 ? 17.429 3.097 -28.783 1.00 88.44 101 ASN A N 1
ATOM 816 C CA . ASN A 1 101 ? 17.743 4.527 -28.698 1.00 88.44 101 ASN A CA 1
ATOM 817 C C . ASN A 1 101 ? 16.516 5.406 -28.975 1.00 88.44 101 ASN A C 1
ATOM 819 O O . ASN A 1 101 ? 16.480 6.557 -28.553 1.00 88.44 101 ASN A O 1
ATOM 823 N N . GLU A 1 102 ? 15.523 4.862 -29.678 1.00 89.06 102 GLU A N 1
ATOM 824 C CA . GLU A 1 102 ? 14.285 5.540 -30.050 1.00 89.06 102 GLU A CA 1
ATOM 825 C C . GLU A 1 102 ? 13.085 4.671 -29.658 1.00 89.06 102 GLU A C 1
ATOM 827 O O . GLU A 1 102 ? 13.212 3.456 -29.486 1.00 89.06 102 GLU A O 1
ATOM 832 N N . LEU A 1 103 ? 11.922 5.303 -29.482 1.00 87.88 103 LEU A N 1
ATOM 833 C CA . LEU A 1 103 ? 10.675 4.585 -29.233 1.00 87.88 103 LEU A CA 1
ATOM 834 C C . LEU A 1 103 ? 10.251 3.854 -30.509 1.00 87.88 103 LEU A C 1
ATOM 836 O O . LEU A 1 103 ? 10.023 4.481 -31.540 1.00 87.88 103 LEU A O 1
ATOM 840 N N . GLU A 1 104 ? 10.103 2.539 -30.413 1.00 90.88 104 GLU A N 1
ATOM 841 C CA . GLU A 1 104 ? 9.621 1.677 -31.491 1.00 90.88 104 GLU A CA 1
ATOM 842 C C . GLU A 1 104 ? 8.442 0.819 -31.018 1.00 90.88 104 GLU A C 1
ATOM 844 O O . GLU A 1 104 ? 8.186 0.676 -29.818 1.00 90.88 104 GLU A O 1
ATOM 849 N N . GLU A 1 105 ? 7.695 0.256 -31.965 1.00 87.75 105 GLU A N 1
ATOM 850 C CA . GLU A 1 105 ? 6.557 -0.608 -31.659 1.00 87.75 105 GLU A CA 1
ATOM 851 C C . GLU A 1 105 ? 7.006 -1.840 -30.855 1.00 87.75 105 GLU A C 1
ATOM 853 O O . GLU A 1 105 ? 7.918 -2.564 -31.248 1.00 87.75 105 GLU A O 1
ATOM 858 N N . GLY A 1 106 ? 6.372 -2.070 -29.700 1.00 83.50 106 GLY A N 1
ATOM 859 C CA . GLY A 1 106 ? 6.722 -3.161 -28.785 1.00 83.50 106 GLY A CA 1
ATOM 860 C C . GLY A 1 106 ? 7.863 -2.855 -27.805 1.00 83.50 106 GLY A C 1
ATOM 861 O O . GLY A 1 106 ? 8.142 -3.690 -26.942 1.00 83.50 106 GLY A O 1
ATOM 862 N N . ALA A 1 107 ? 8.494 -1.678 -27.878 1.00 87.25 107 ALA A N 1
ATOM 863 C CA . ALA A 1 107 ? 9.451 -1.231 -26.869 1.00 87.25 107 ALA A CA 1
ATOM 864 C C . ALA A 1 107 ? 8.749 -0.628 -25.640 1.00 87.25 107 ALA A C 1
ATOM 866 O O . ALA A 1 107 ? 7.696 0.004 -25.739 1.00 87.25 107 ALA A O 1
ATOM 867 N N . TYR A 1 108 ? 9.375 -0.784 -24.472 1.00 84.06 108 TYR A N 1
ATOM 868 C CA . TYR A 1 108 ? 8.913 -0.205 -23.210 1.00 84.06 108 TYR A CA 1
ATOM 869 C C . TYR A 1 108 ? 9.894 0.862 -22.711 1.00 84.06 108 TYR A C 1
ATOM 871 O O . TYR A 1 108 ? 11.106 0.693 -22.872 1.00 84.06 108 TYR A O 1
ATOM 879 N N . PRO A 1 109 ? 9.409 1.952 -22.088 1.00 84.38 109 PRO A N 1
ATOM 880 C CA . PRO A 1 109 ? 10.284 2.988 -21.561 1.00 84.38 109 PRO A CA 1
ATOM 881 C C . PRO A 1 109 ? 11.099 2.468 -20.372 1.00 84.38 109 PRO A C 1
ATOM 883 O O . PRO A 1 109 ? 10.561 1.862 -19.445 1.00 84.38 109 PRO A O 1
ATOM 886 N N . LEU A 1 110 ? 12.399 2.766 -20.371 1.00 84.06 110 LEU A N 1
ATOM 887 C CA . LEU A 1 110 ? 13.278 2.497 -19.238 1.00 84.06 110 LEU A CA 1
ATOM 888 C C . LEU A 1 110 ? 13.231 3.678 -18.262 1.00 84.06 110 LEU A C 1
ATOM 890 O O . LEU A 1 110 ? 13.760 4.762 -18.526 1.00 84.06 110 LEU A O 1
ATOM 894 N N . LEU A 1 111 ? 12.563 3.475 -17.131 1.00 82.94 111 LEU A N 1
ATOM 895 C CA . LEU A 1 111 ? 12.399 4.491 -16.098 1.00 82.94 111 LEU A CA 1
ATOM 896 C C . LEU A 1 111 ? 13.367 4.222 -14.944 1.00 82.94 111 LEU A C 1
ATOM 898 O O . LEU A 1 111 ? 13.315 3.176 -14.304 1.00 82.94 111 LEU A O 1
ATOM 902 N N . TYR A 1 112 ? 14.232 5.196 -14.666 1.00 82.19 112 TYR A N 1
ATOM 903 C CA . TYR A 1 112 ? 15.074 5.224 -13.475 1.00 82.19 112 TYR A CA 1
ATOM 904 C C . TYR A 1 112 ? 14.543 6.276 -12.504 1.00 82.19 112 TYR A C 1
ATOM 906 O O . TYR A 1 112 ? 13.972 7.274 -12.941 1.00 82.19 112 TYR A O 1
ATOM 914 N N . SER A 1 113 ? 14.800 6.129 -11.202 1.00 80.69 113 SER A N 1
ATOM 915 C CA . SER A 1 1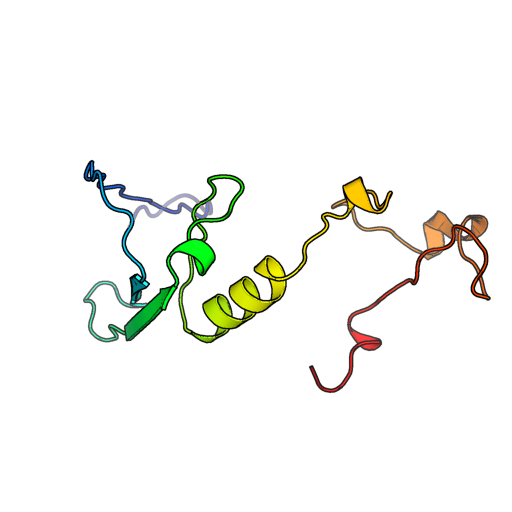13 ? 14.366 7.119 -10.200 1.00 80.69 113 SER A CA 1
ATOM 916 C C . SER A 1 113 ? 14.857 8.539 -10.517 1.00 80.69 113 SER A C 1
ATOM 918 O O . SER A 1 113 ? 14.134 9.500 -10.299 1.00 80.69 113 SER A O 1
ATOM 920 N N . GLN A 1 114 ? 16.043 8.675 -11.123 1.00 83.56 114 GLN A N 1
ATOM 921 C CA . GLN A 1 114 ? 16.596 9.956 -11.593 1.00 83.56 114 GLN A CA 1
ATOM 922 C C . GLN A 1 114 ? 15.794 10.630 -12.725 1.00 83.56 114 GLN A C 1
ATOM 924 O O . GLN A 1 114 ? 15.941 11.831 -12.951 1.00 83.56 114 GLN A O 1
ATOM 929 N N . HIS A 1 115 ? 14.968 9.876 -13.458 1.00 85.44 115 HIS A N 1
ATOM 930 C CA . HIS A 1 115 ? 14.095 10.412 -14.507 1.00 85.44 115 HIS A CA 1
ATOM 931 C C . HIS A 1 115 ? 12.811 11.031 -13.936 1.00 85.44 115 HIS A C 1
ATOM 933 O O . HIS A 1 115 ? 12.145 11.790 -14.636 1.00 85.44 115 HIS A O 1
ATOM 939 N N . ILE A 1 116 ? 12.468 10.736 -12.680 1.00 84.12 116 ILE A N 1
ATOM 940 C CA . ILE A 1 116 ? 11.277 11.259 -12.011 1.00 84.12 116 ILE A CA 1
ATOM 941 C C . ILE A 1 116 ? 11.680 12.529 -11.252 1.00 84.12 116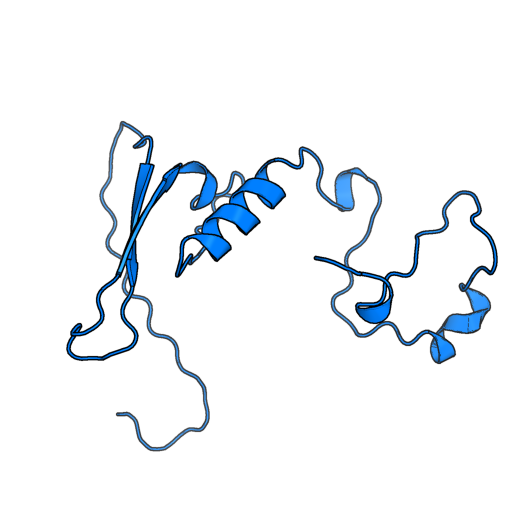 ILE A C 1
ATOM 943 O O . ILE A 1 116 ? 12.576 12.503 -10.410 1.00 84.12 116 ILE A O 1
ATOM 947 N N . LYS A 1 117 ? 11.044 13.663 -11.565 1.00 81.06 117 LYS A N 1
ATOM 948 C CA . LYS A 1 117 ? 11.298 14.964 -10.923 1.00 81.06 117 LYS A CA 1
ATOM 949 C C . LYS A 1 117 ? 9.998 15.547 -10.386 1.00 81.06 117 LYS A C 1
ATOM 951 O O . LYS A 1 117 ? 8.996 15.509 -11.089 1.00 81.06 117 LYS A O 1
ATOM 956 N N . GLY A 1 118 ? 10.058 16.139 -9.191 1.00 69.25 118 GLY A N 1
ATOM 957 C CA . GLY A 1 118 ? 8.909 16.808 -8.571 1.00 69.25 118 GLY A CA 1
ATOM 958 C C . GLY A 1 118 ? 7.770 15.852 -8.225 1.00 69.25 118 GLY A C 1
ATOM 959 O O . GLY A 1 118 ? 6.624 16.189 -8.497 1.00 69.25 118 GLY A O 1
ATOM 960 N N . GLY A 1 119 ? 8.124 14.661 -7.721 1.00 55.09 119 GLY A N 1
ATOM 961 C CA . GLY A 1 119 ? 7.164 13.657 -7.258 1.00 55.09 119 GLY A CA 1
ATOM 962 C C . GLY A 1 119 ? 6.173 14.212 -6.249 1.00 55.09 119 GLY A C 1
ATOM 963 O O . GLY A 1 119 ? 6.591 15.075 -5.443 1.00 55.09 119 GLY A O 1
#

Organism: NCBI:txid28130

pLDDT: mean 85.63, std 10.65, range [46.44, 96.25]

Foldseek 3Di:
DPPDDPDDDDDDDDDDDDDPDDDQKDKDWDDPDPVCPPIDIDIDGPCLQQPPVRDGHDAHDVVSSVVSVVVNPDPDDCVRVVHDDDPDDDDCVVPVVLDDPDDDPPDDDDDDPVVDPPD

Secondary structure (DSSP, 8-state):
---S---------------SS--SEEEEEE-SSTT-TT-EEEEEEHHHHB-TTS-B----SHHHHHHHHHHHT----TGGGTPPP--S---GGG-GGG--SS--TT------GGG----